Protein AF-A0A396HGJ0-F1 (afdb_monomer_lite)

Secondary structure (DSSP, 8-state):
-HHHHHHHHHH---STTHHHHHHHHHHHHHHHHHHHHHHHHHHHHT-

pLDDT: mean 93.42, std 8.62, range [58.78, 98.69]

Structure (mmCIF, N/CA/C/O backbone):
data_AF-A0A396HGJ0-F1
#
_entry.id   AF-A0A396HGJ0-F1
#
loop_
_atom_site.group_PDB
_atom_site.id
_atom_site.type_symbol
_atom_site.label_atom_id
_atom_site.label_alt_id
_atom_site.label_comp_id
_atom_site.label_asym_id
_atom_site.label_entity_id
_atom_site.label_seq_id
_atom_site.pdbx_PDB_ins_code
_atom_site.Cartn_x
_atom_site.Cartn_y
_atom_site.Cartn_z
_atom_site.occupancy
_atom_site.B_iso_or_equiv
_atom_site.auth_seq_id
_atom_site.auth_comp_id
_atom_site.auth_asym_id
_atom_site.auth_atom_id
_atom_site.pdbx_PDB_model_num
ATOM 1 N N . MET A 1 1 ? 0.908 -4.605 6.652 1.00 72.88 1 MET A N 1
ATOM 2 C CA . MET A 1 1 ? 1.931 -4.209 5.652 1.00 72.88 1 MET A CA 1
ATOM 3 C C . MET A 1 1 ? 2.184 -5.274 4.587 1.00 72.88 1 MET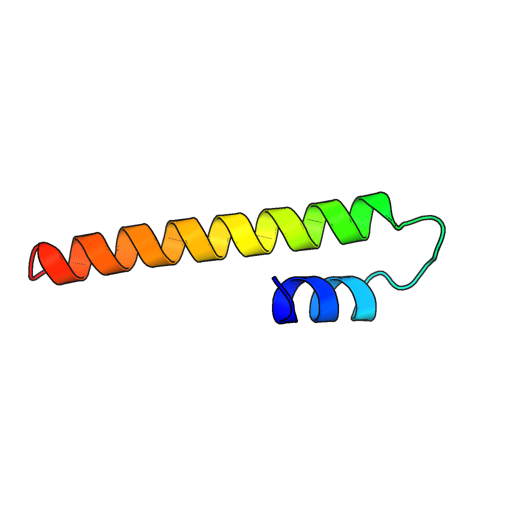 A C 1
ATOM 5 O O . MET A 1 1 ? 2.134 -4.913 3.421 1.00 72.88 1 MET A O 1
ATOM 9 N N . LEU A 1 2 ? 2.406 -6.553 4.937 1.00 89.62 2 LEU A N 1
ATOM 10 C CA . LEU A 1 2 ? 2.730 -7.604 3.951 1.00 89.62 2 LEU A CA 1
ATOM 11 C C . LEU A 1 2 ? 1.694 -7.724 2.815 1.00 89.62 2 LEU A C 1
ATOM 13 O O . LEU A 1 2 ? 2.067 -7.658 1.650 1.00 89.62 2 LEU A O 1
ATOM 17 N N . PHE A 1 3 ? 0.401 -7.822 3.144 1.00 94.81 3 PHE A N 1
ATOM 18 C CA . PHE A 1 3 ? -0.660 -7.940 2.136 1.00 94.81 3 PHE A CA 1
ATOM 19 C C . PHE A 1 3 ? -0.808 -6.677 1.270 1.00 94.81 3 PHE A C 1
ATOM 21 O O . PHE A 1 3 ? -0.853 -6.770 0.049 1.00 94.81 3 PHE A O 1
ATOM 28 N N . ALA A 1 4 ? -0.802 -5.489 1.885 1.00 96.69 4 ALA A N 1
ATOM 29 C CA . ALA A 1 4 ? -0.881 -4.217 1.162 1.00 96.69 4 ALA A CA 1
ATOM 30 C C . ALA A 1 4 ? 0.285 -4.034 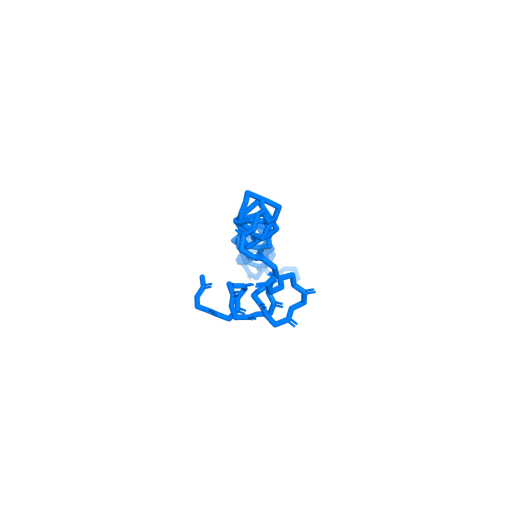0.175 1.00 96.69 4 ALA A C 1
ATOM 32 O O . ALA A 1 4 ? 0.075 -3.627 -0.965 1.00 96.69 4 ALA A O 1
ATOM 33 N N . TYR A 1 5 ? 1.508 -4.382 0.587 1.00 97.12 5 TYR A N 1
ATOM 34 C CA . TYR A 1 5 ? 2.665 -4.347 -0.304 1.00 97.12 5 TYR A CA 1
ATOM 35 C C . TYR A 1 5 ? 2.576 -5.406 -1.404 1.00 97.12 5 TYR A C 1
ATOM 37 O O . TYR A 1 5 ? 2.894 -5.104 -2.547 1.00 97.12 5 TYR A O 1
ATOM 45 N N . HIS A 1 6 ? 2.115 -6.619 -1.086 1.00 97.81 6 HIS A N 1
ATOM 46 C CA . HIS A 1 6 ? 1.922 -7.678 -2.074 1.00 97.81 6 HIS A CA 1
ATOM 47 C C . HIS A 1 6 ? 0.952 -7.252 -3.184 1.00 97.81 6 HIS A C 1
ATOM 49 O O . HIS A 1 6 ? 1.297 -7.350 -4.357 1.00 97.81 6 HIS A O 1
ATOM 55 N N . VAL A 1 7 ? -0.216 -6.707 -2.826 1.00 98.12 7 VAL A N 1
ATOM 56 C CA . VAL A 1 7 ? -1.206 -6.213 -3.799 1.00 98.12 7 VAL A CA 1
ATOM 57 C C . VAL A 1 7 ? -0.635 -5.065 -4.634 1.00 98.12 7 VAL A C 1
ATOM 59 O O . VAL A 1 7 ? -0.749 -5.078 -5.860 1.00 98.12 7 VAL A O 1
ATOM 62 N N . ALA A 1 8 ? 0.034 -4.101 -3.995 1.00 98.31 8 ALA A N 1
ATOM 63 C CA . ALA A 1 8 ? 0.663 -2.988 -4.701 1.00 98.31 8 ALA A CA 1
ATOM 64 C C . ALA A 1 8 ? 1.776 -3.458 -5.656 1.00 98.31 8 ALA A C 1
ATOM 66 O O . ALA A 1 8 ? 1.881 -2.946 -6.764 1.00 98.31 8 ALA A O 1
ATOM 67 N N . ALA A 1 9 ? 2.584 -4.446 -5.262 1.00 98.12 9 ALA A N 1
ATOM 68 C CA . ALA A 1 9 ? 3.647 -5.015 -6.089 1.00 98.12 9 ALA A CA 1
ATOM 69 C C . ALA A 1 9 ? 3.125 -5.866 -7.248 1.00 98.12 9 ALA A C 1
ATOM 71 O O . ALA A 1 9 ? 3.693 -5.813 -8.332 1.00 98.12 9 ALA A O 1
ATOM 72 N N . ALA A 1 10 ? 2.037 -6.610 -7.039 1.00 98.25 10 ALA A N 1
ATOM 73 C CA . ALA A 1 10 ? 1.367 -7.361 -8.096 1.00 98.25 10 ALA A CA 1
ATOM 74 C C . ALA A 1 10 ? 0.699 -6.441 -9.136 1.00 98.25 10 ALA A C 1
ATOM 76 O O . ALA A 1 10 ? 0.541 -6.837 -10.286 1.00 98.25 10 ALA A O 1
ATOM 77 N N . SER A 1 11 ? 0.322 -5.222 -8.735 1.00 98.25 11 SER A N 1
ATOM 78 C CA . SER A 1 11 ? -0.369 -4.248 -9.594 1.00 98.25 11 SER A CA 1
ATOM 79 C C . SER A 1 11 ? 0.582 -3.254 -10.277 1.00 98.25 11 SER A C 1
ATOM 81 O O . SER A 1 11 ? 0.346 -2.860 -11.413 1.00 98.25 11 SER A O 1
ATOM 83 N N . ILE A 1 12 ? 1.6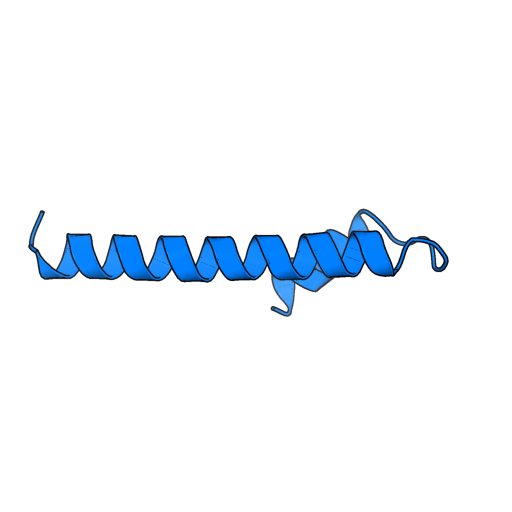46 -2.831 -9.584 1.00 98.44 12 ILE A N 1
ATOM 84 C CA . ILE A 1 12 ? 2.695 -1.918 -10.064 1.00 98.44 12 ILE A CA 1
ATOM 85 C C . ILE A 1 12 ? 4.031 -2.644 -9.906 1.00 98.44 12 ILE A C 1
ATOM 87 O O . ILE A 1 12 ? 4.743 -2.466 -8.910 1.00 98.44 12 ILE A O 1
ATOM 91 N N . PHE A 1 13 ? 4.343 -3.524 -10.854 1.00 97.81 13 PHE A N 1
ATOM 92 C CA . PHE A 1 13 ? 5.532 -4.377 -10.793 1.00 97.81 13 PHE A CA 1
ATOM 93 C C . PHE A 1 13 ? 6.765 -3.716 -11.413 1.00 97.81 13 PHE A C 1
ATOM 95 O O . PHE A 1 13 ? 7.883 -4.178 -11.176 1.00 97.81 13 PHE A O 1
ATOM 102 N N . GLU A 1 14 ? 6.592 -2.632 -12.172 1.00 98.62 14 GLU A N 1
ATOM 103 C CA . GLU A 1 14 ? 7.697 -1.986 -12.862 1.00 98.62 14 GLU A CA 1
ATOM 104 C C . GLU A 1 14 ? 8.728 -1.430 -11.855 1.00 98.62 14 GLU A C 1
ATOM 106 O O . GLU A 1 14 ? 8.360 -0.837 -10.821 1.00 98.62 14 GLU A O 1
ATOM 111 N N . PRO A 1 15 ? 10.035 -1.652 -12.094 1.00 97.75 15 PRO A N 1
ATOM 112 C CA . PRO A 1 15 ? 11.080 -1.260 -11.153 1.00 97.75 15 PRO A CA 1
ATOM 113 C C . PRO A 1 15 ? 11.168 0.263 -10.975 1.00 97.75 15 PRO A C 1
ATOM 115 O O . PRO A 1 15 ? 11.308 0.743 -9.846 1.00 97.75 15 PRO A O 1
ATOM 118 N N . GLU A 1 16 ? 11.010 1.030 -12.052 1.00 98.69 16 GLU A N 1
ATOM 119 C CA . GLU A 1 16 ? 11.042 2.494 -12.067 1.00 98.69 16 GLU A CA 1
ATOM 120 C C . GLU A 1 16 ? 9.857 3.132 -11.327 1.00 98.69 16 GLU A C 1
ATOM 122 O O . GLU A 1 16 ? 9.978 4.235 -10.797 1.00 98.69 16 GLU A O 1
ATOM 127 N N . ARG A 1 17 ? 8.747 2.401 -11.172 1.00 98.50 17 ARG A N 1
ATOM 128 C CA . ARG A 1 17 ? 7.536 2.849 -10.461 1.00 98.50 17 ARG A CA 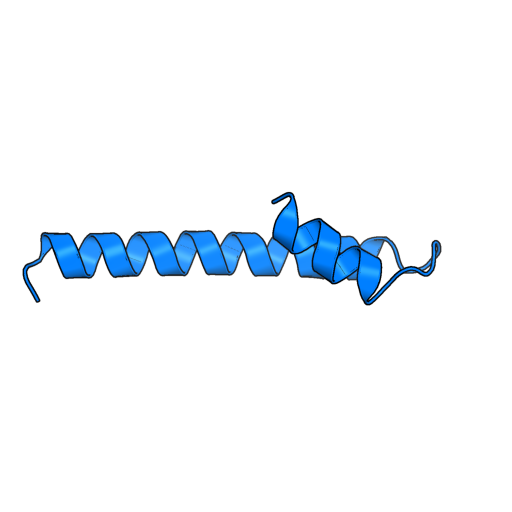1
ATOM 129 C C . ARG A 1 17 ? 7.533 2.475 -8.976 1.00 98.50 17 ARG A C 1
ATOM 131 O O . ARG A 1 17 ? 6.492 2.422 -8.318 1.00 98.50 17 ARG A O 1
ATOM 138 N N . SER A 1 18 ? 8.712 2.219 -8.408 1.00 98.19 18 SER A N 1
ATOM 139 C CA . SER A 1 18 ? 8.867 1.808 -7.006 1.00 98.19 18 SER A CA 1
ATOM 140 C C . SER A 1 18 ? 8.283 2.790 -5.990 1.00 98.19 18 SER A C 1
ATOM 142 O O . SER A 1 18 ? 7.729 2.357 -4.976 1.00 98.19 18 SER A O 1
ATOM 144 N N . LEU A 1 19 ? 8.353 4.092 -6.274 1.00 98.56 19 LEU A N 1
ATOM 145 C CA . LEU A 1 19 ? 7.775 5.125 -5.418 1.00 98.56 19 LEU A CA 1
ATOM 146 C C . LEU A 1 19 ? 6.244 5.081 -5.417 1.00 98.56 19 LEU A C 1
ATOM 148 O O . LEU A 1 19 ? 5.651 5.168 -4.344 1.00 98.56 19 LEU A O 1
ATOM 152 N N . GLU A 1 20 ? 5.608 4.876 -6.573 1.00 98.50 20 GLU A N 1
ATOM 153 C CA . GLU A 1 20 ? 4.148 4.732 -6.679 1.00 98.50 20 GLU A CA 1
ATOM 154 C C . GLU A 1 20 ? 3.659 3.503 -5.903 1.00 98.50 20 GLU A C 1
ATOM 156 O O . GLU A 1 20 ? 2.753 3.598 -5.073 1.00 98.50 20 GLU A O 1
ATOM 161 N N . ARG A 1 21 ? 4.328 2.359 -6.099 1.00 98.25 21 ARG A N 1
ATOM 162 C CA . ARG A 1 21 ? 4.058 1.119 -5.359 1.00 98.25 21 ARG A CA 1
ATOM 163 C C . ARG A 1 21 ? 4.176 1.321 -3.848 1.00 98.25 21 ARG A C 1
ATOM 165 O O . ARG A 1 21 ? 3.315 0.871 -3.090 1.00 98.25 21 ARG A O 1
ATOM 172 N N . LEU A 1 22 ? 5.238 1.988 -3.393 1.00 98.19 22 LEU A N 1
ATOM 173 C CA . LEU A 1 22 ? 5.460 2.228 -1.969 1.00 98.19 22 LEU A CA 1
ATOM 174 C C . LEU A 1 22 ? 4.439 3.213 -1.388 1.00 98.19 22 LEU A C 1
ATOM 176 O O . LEU A 1 22 ? 3.960 2.995 -0.274 1.00 98.19 22 LEU A O 1
ATOM 180 N N . ALA A 1 23 ? 4.096 4.271 -2.125 1.00 98.62 23 ALA A N 1
ATOM 181 C CA . ALA A 1 23 ? 3.074 5.230 -1.725 1.00 98.62 23 ALA A CA 1
ATOM 182 C C . ALA A 1 23 ? 1.719 4.536 -1.543 1.00 98.62 23 ALA A C 1
ATOM 184 O O . ALA A 1 23 ? 1.104 4.666 -0.486 1.00 98.62 23 ALA A O 1
ATOM 185 N N . TRP A 1 24 ? 1.301 3.709 -2.505 1.00 98.38 24 TRP A N 1
ATOM 186 C CA . TRP A 1 24 ? 0.054 2.953 -2.407 1.00 98.38 24 TRP A CA 1
ATOM 187 C C . TRP A 1 24 ? 0.050 1.983 -1.216 1.00 98.38 24 TRP A C 1
ATOM 189 O O . TRP A 1 24 ? -0.886 1.991 -0.409 1.00 98.38 24 TRP A O 1
ATOM 199 N N . ALA A 1 25 ? 1.110 1.188 -1.047 1.00 98.31 25 ALA A N 1
ATOM 200 C CA . ALA A 1 25 ? 1.209 0.241 0.063 1.00 98.31 25 ALA A CA 1
ATOM 201 C C . ALA A 1 25 ? 1.108 0.942 1.433 1.00 98.31 25 ALA A C 1
ATOM 203 O O . ALA A 1 25 ? 0.394 0.469 2.321 1.00 98.31 25 ALA A O 1
ATOM 204 N N . LYS A 1 26 ? 1.782 2.091 1.595 1.00 98.00 26 LYS A N 1
ATOM 205 C CA . LYS A 1 26 ? 1.744 2.892 2.828 1.00 98.00 26 LYS A CA 1
ATOM 206 C C . LYS A 1 26 ? 0.360 3.481 3.084 1.00 98.00 26 LYS A C 1
ATOM 208 O O . LYS A 1 26 ? -0.152 3.325 4.189 1.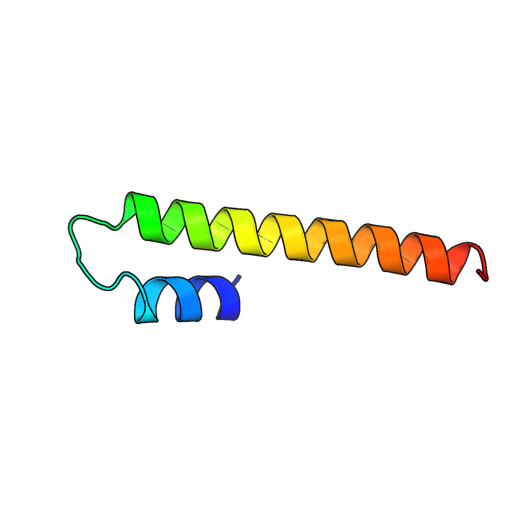00 98.00 26 LYS A O 1
ATOM 213 N N . THR A 1 27 ? -0.256 4.102 2.080 1.00 98.25 27 THR A N 1
ATOM 214 C CA . THR A 1 27 ? -1.595 4.694 2.211 1.00 98.25 27 THR A CA 1
ATOM 215 C C . THR A 1 27 ? -2.635 3.640 2.577 1.00 98.25 27 THR A C 1
ATOM 217 O O . THR A 1 27 ? -3.413 3.847 3.502 1.00 98.25 27 THR A O 1
ATOM 220 N N . THR A 1 28 ? -2.598 2.473 1.930 1.00 98.06 28 THR A N 1
ATOM 221 C CA . THR A 1 28 ? -3.517 1.362 2.232 1.00 98.06 28 THR A CA 1
ATOM 222 C C . THR A 1 28 ? -3.378 0.903 3.679 1.00 98.06 28 THR A C 1
ATOM 224 O O . THR A 1 28 ? -4.372 0.709 4.371 1.00 98.06 28 THR A O 1
ATOM 227 N N . ALA A 1 29 ? -2.148 0.756 4.168 1.00 96.62 29 ALA A N 1
ATOM 228 C CA . ALA A 1 29 ? -1.927 0.348 5.546 1.00 96.62 29 ALA A CA 1
ATOM 229 C C . ALA A 1 29 ? -2.353 1.421 6.562 1.00 96.62 29 ALA A C 1
ATOM 231 O O . ALA A 1 29 ? -2.882 1.067 7.610 1.00 96.62 29 ALA A O 1
ATOM 232 N N . LEU A 1 30 ? -2.165 2.711 6.259 1.00 97.44 30 LEU A N 1
ATOM 233 C CA . LEU A 1 30 ? -2.674 3.802 7.097 1.00 97.44 30 LEU A CA 1
ATOM 234 C C . LEU A 1 30 ? -4.205 3.796 7.161 1.00 97.44 30 LEU A C 1
ATOM 236 O O . LEU A 1 30 ? -4.756 3.924 8.249 1.00 97.44 30 LEU A O 1
ATOM 240 N N . LEU A 1 31 ? -4.886 3.586 6.030 1.00 97.50 31 LEU A N 1
ATOM 241 C CA . LEU A 1 31 ? -6.345 3.451 5.995 1.00 97.50 31 LEU A CA 1
ATOM 242 C C . LEU A 1 31 ? -6.821 2.260 6.830 1.00 97.50 31 LEU A C 1
ATOM 244 O O . LEU A 1 31 ? -7.717 2.421 7.647 1.00 97.50 31 LEU A O 1
ATOM 248 N N . GLN A 1 32 ? -6.169 1.100 6.713 1.00 95.31 32 GLN A N 1
ATOM 249 C CA . GLN A 1 32 ? -6.488 -0.073 7.538 1.00 95.31 32 GLN A CA 1
ATOM 250 C C . GLN A 1 32 ? -6.318 0.202 9.038 1.00 95.31 32 GLN A C 1
ATOM 252 O O . GLN A 1 32 ? -7.138 -0.236 9.842 1.00 95.31 32 GLN A O 1
ATOM 257 N N . ILE A 1 33 ? -5.269 0.938 9.422 1.00 95.56 33 ILE A N 1
ATOM 258 C CA . ILE A 1 33 ? -5.057 1.352 10.813 1.00 95.56 33 ILE A CA 1
ATOM 259 C C . ILE A 1 33 ? -6.188 2.278 11.262 1.00 95.56 33 ILE A C 1
ATOM 261 O O . ILE A 1 33 ? -6.761 2.055 12.326 1.00 95.56 33 ILE A O 1
ATOM 265 N N . LEU A 1 34 ? -6.527 3.295 10.467 1.00 96.69 34 LEU A N 1
ATOM 266 C CA . LEU A 1 34 ? -7.607 4.228 10.787 1.00 96.69 34 LEU A CA 1
ATOM 267 C C . LEU A 1 34 ? -8.943 3.494 10.938 1.00 96.69 34 LEU A C 1
ATOM 269 O O . LEU A 1 34 ? -9.585 3.624 11.974 1.00 96.69 34 LEU A O 1
ATOM 273 N N . GLU A 1 35 ? -9.321 2.667 9.963 1.00 95.62 35 GLU A N 1
ATOM 274 C CA . GLU A 1 35 ? -10.544 1.861 10.010 1.00 95.62 35 GLU A CA 1
ATOM 275 C C . GLU A 1 35 ? -10.607 0.967 11.251 1.00 95.62 35 GLU A C 1
ATOM 277 O O . GLU A 1 35 ? -11.659 0.875 11.877 1.00 95.62 35 GLU A O 1
ATOM 282 N N . SER A 1 36 ? -9.496 0.327 11.631 1.00 94.06 36 SER A N 1
ATOM 283 C CA . SER A 1 36 ? -9.437 -0.478 12.856 1.00 94.06 36 SER A CA 1
ATOM 284 C C . SER A 1 36 ? -9.685 0.374 14.099 1.00 94.06 36 SER A C 1
ATOM 286 O O . SER A 1 36 ? -10.490 -0.008 14.938 1.00 94.06 36 SER A O 1
ATOM 288 N N . ASN A 1 37 ? -9.049 1.545 14.204 1.00 94.69 37 ASN A N 1
ATOM 289 C CA . ASN A 1 37 ? -9.231 2.435 15.355 1.00 94.69 37 ASN A CA 1
ATOM 290 C C . ASN A 1 37 ?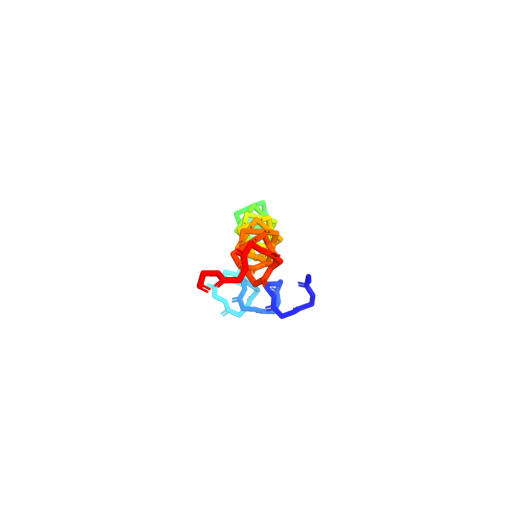 -10.679 2.931 15.475 1.00 94.69 37 ASN A C 1
ATOM 292 O O . ASN A 1 37 ? -11.222 2.962 16.577 1.00 94.69 37 ASN A O 1
ATOM 296 N N . PHE A 1 38 ? -11.323 3.279 14.356 1.00 93.00 38 PHE A N 1
ATOM 297 C CA . PHE A 1 38 ? -12.727 3.696 14.364 1.00 93.00 38 PHE A CA 1
ATOM 298 C C . PHE A 1 38 ? -13.673 2.550 14.745 1.00 93.00 38 PHE A C 1
ATOM 300 O O . PHE A 1 38 ? -14.544 2.746 15.589 1.00 93.00 38 PHE A O 1
ATOM 307 N N . LYS A 1 39 ? -13.465 1.340 14.209 1.00 90.38 39 LYS A N 1
ATOM 308 C CA . LYS A 1 39 ? -14.258 0.150 14.574 1.00 90.38 39 LYS A CA 1
ATOM 309 C C . LYS A 1 39 ? -14.094 -0.227 16.047 1.00 90.38 39 LYS A C 1
ATOM 311 O O . LYS A 1 39 ? -15.070 -0.581 16.709 1.00 90.38 39 LYS A O 1
ATOM 316 N N . ASP A 1 40 ? -12.878 -0.126 16.576 1.00 88.25 40 ASP A N 1
ATOM 317 C CA . ASP A 1 40 ? -12.598 -0.379 17.990 1.00 88.25 40 ASP A CA 1
ATOM 318 C C . ASP A 1 40 ? -13.286 0.658 18.890 1.00 88.25 40 ASP A C 1
ATOM 320 O O . ASP A 1 40 ? -13.764 0.321 19.976 1.00 88.25 40 ASP A O 1
ATOM 324 N N . GLU A 1 41 ? -13.360 1.920 18.455 1.00 86.81 41 GLU A N 1
ATOM 325 C CA . GLU A 1 41 ? -14.118 2.955 19.159 1.00 86.81 41 GLU A CA 1
ATOM 326 C C . GLU A 1 41 ? -15.628 2.708 19.143 1.00 86.81 41 GLU A C 1
ATOM 328 O O . GLU A 1 41 ? -16.257 2.853 20.190 1.00 86.81 41 GLU A O 1
ATOM 333 N N . GLU A 1 42 ? -16.212 2.343 18.000 1.00 85.75 42 GLU A N 1
ATOM 334 C CA . GLU A 1 42 ? -17.640 2.006 17.885 1.00 85.75 42 GLU A CA 1
ATOM 335 C C . GLU A 1 42 ? -17.993 0.825 18.795 1.00 85.75 42 GLU A C 1
ATOM 337 O O . GLU A 1 42 ? -18.876 0.936 19.648 1.00 85.75 42 GLU A O 1
ATOM 342 N N . THR A 1 43 ? -17.196 -0.245 18.722 1.00 83.69 43 THR A N 1
ATOM 343 C CA . THR A 1 43 ? -17.356 -1.442 19.560 1.00 83.69 43 THR A CA 1
ATOM 344 C C . THR A 1 43 ? -17.260 -1.100 21.049 1.00 83.69 43 THR A C 1
ATOM 346 O O . THR A 1 43 ? -18.043 -1.588 21.862 1.00 83.69 43 THR A O 1
ATOM 349 N N . ARG A 1 44 ? -16.321 -0.224 21.438 1.00 80.38 44 ARG A N 1
ATOM 350 C CA . ARG A 1 44 ? -16.152 0.216 22.834 1.00 80.38 44 ARG A CA 1
ATOM 351 C C . ARG A 1 44 ? -17.295 1.105 23.316 1.00 80.38 44 ARG A C 1
ATOM 353 O O . ARG A 1 44 ? -17.630 1.067 24.497 1.00 80.38 44 ARG A O 1
ATOM 360 N N . LYS A 1 45 ? -17.867 1.918 22.427 1.00 81.62 45 LYS A N 1
ATOM 361 C CA . LYS A 1 45 ? -19.031 2.765 22.721 1.00 81.62 45 LYS A CA 1
ATOM 362 C C . LYS A 1 45 ? -20.335 1.959 22.779 1.00 81.62 45 LYS A C 1
ATOM 364 O O . LYS A 1 45 ? -21.345 2.522 23.190 1.00 81.62 45 LYS A O 1
ATOM 369 N N . GLY A 1 46 ? -20.306 0.663 22.446 1.00 67.38 46 GLY A N 1
ATOM 370 C CA . GLY A 1 46 ? -21.475 -0.218 22.475 1.00 67.38 46 GLY A CA 1
ATOM 371 C C . GLY A 1 46 ? -22.556 0.187 21.472 1.00 67.38 46 GLY A C 1
ATOM 372 O O . GLY A 1 46 ? -23.729 -0.092 21.719 1.00 67.38 46 GLY A O 1
ATOM 373 N N . LEU A 1 47 ? -22.159 0.896 20.408 1.00 58.78 47 LEU A N 1
ATOM 374 C CA . LEU A 1 47 ? -23.016 1.273 19.284 1.00 58.78 47 LEU A CA 1
ATOM 375 C C . LEU A 1 47 ? -23.120 0.125 18.277 1.00 58.78 47 LEU A C 1
ATOM 377 O O . LEU A 1 47 ? -22.106 -0.585 18.090 1.00 58.78 47 LEU A O 1
#

Organism: Medicago truncatula (NCBI:txid3880)

Radius of gyration: 14.3 Å; chains: 1; bounding box: 34×13×36 Å

InterPro domains:
  IPR008949 Isoprenoid synthase domain superfamily [G3DSA:1.10.600.10] (1-47)

Foldseek 3Di:
DVVLLVVLCVVPVDPVCVVVSVVRSVVVVVVVVVVVVVVVVCVVVVD

Sequence (47 aa):
MLFAYHVAAASIFEPERSLERLAWAKTTALLQILESNFKDEETRKGL